Protein AF-A0A948IEZ9-F1 (afdb_monomer_lite)

Secondary structure (DSSP, 8-state):
-------HHHHHHHHHHHHHHHHHHHHHHHSPTTSHHHHHHHHHHHHHHHHHHHHHHHHHHHHTS---STT--HHHHHHHHHHHHHHHHHHHTT--SHHHHHHHHHHTTS----------------

Structure (mmCIF, N/CA/C/O backbone):
data_AF-A0A948IEZ9-F1
#
_entry.id   AF-A0A948IEZ9-F1
#
loop_
_atom_site.group_PDB
_atom_site.id
_atom_site.type_symbol
_atom_site.label_atom_id
_atom_site.label_alt_id
_atom_site.label_comp_id
_atom_site.label_asym_id
_atom_site.label_entity_id
_atom_site.label_seq_id
_atom_site.pdbx_PDB_ins_code
_atom_site.Cartn_x
_atom_site.Cartn_y
_atom_site.Cartn_z
_atom_site.occupancy
_atom_site.B_iso_or_equiv
_atom_site.auth_seq_id
_atom_site.auth_comp_id
_atom_site.auth_asym_id
_atom_site.auth_atom_id
_atom_site.pdbx_PDB_model_num
ATOM 1 N N . MET A 1 1 ? -1.968 -33.255 17.381 1.00 42.94 1 MET A N 1
ATOM 2 C CA . MET A 1 1 ? -1.571 -31.942 17.933 1.00 42.94 1 MET A CA 1
ATOM 3 C C . MET A 1 1 ? -0.095 -31.733 17.645 1.00 42.94 1 MET A C 1
ATOM 5 O O . MET A 1 1 ? 0.736 -32.303 18.334 1.00 42.94 1 MET A O 1
ATOM 9 N N . THR A 1 2 ? 0.241 -31.021 16.572 1.00 53.78 2 THR A N 1
ATOM 10 C CA . THR A 1 2 ? 1.631 -30.645 16.271 1.00 53.78 2 THR A CA 1
ATOM 11 C C . THR A 1 2 ? 2.018 -29.446 17.141 1.00 53.78 2 THR A C 1
ATOM 13 O O . THR A 1 2 ? 1.280 -28.459 17.138 1.00 53.78 2 THR A O 1
ATOM 16 N N . PRO A 1 3 ? 3.114 -29.510 17.914 1.00 52.31 3 PRO A N 1
ATOM 17 C CA . PRO A 1 3 ? 3.525 -28.401 18.763 1.00 52.31 3 PRO A CA 1
ATOM 18 C C . PRO A 1 3 ? 4.061 -27.233 17.924 1.00 52.31 3 PRO A C 1
ATOM 20 O O . PRO A 1 3 ? 4.782 -27.428 16.945 1.00 52.31 3 PRO A O 1
ATOM 23 N N . LEU A 1 4 ? 3.713 -26.015 18.341 1.00 54.62 4 LEU A N 1
ATOM 24 C CA . LEU A 1 4 ? 4.253 -24.748 17.848 1.00 54.62 4 LEU A CA 1
ATOM 25 C C . LEU A 1 4 ? 5.750 -24.669 18.191 1.00 54.62 4 LEU A C 1
ATOM 27 O O . LEU A 1 4 ? 6.125 -24.356 19.320 1.00 54.62 4 LEU A O 1
ATOM 31 N N . SER A 1 5 ? 6.614 -24.977 17.222 1.00 57.84 5 SER A N 1
ATOM 32 C CA . SER A 1 5 ? 8.060 -24.762 17.327 1.00 57.84 5 SER A CA 1
ATOM 33 C C . SER A 1 5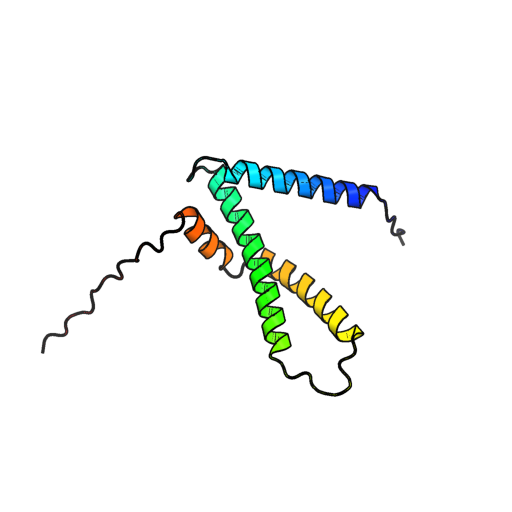 ? 8.378 -23.332 16.893 1.00 57.84 5 SER A C 1
ATOM 35 O O . SER A 1 5 ? 8.624 -23.066 15.725 1.00 57.84 5 SER A O 1
ATOM 37 N N . ASN A 1 6 ? 8.338 -22.405 17.848 1.00 59.44 6 ASN A N 1
ATOM 38 C CA . ASN A 1 6 ? 8.810 -21.034 17.680 1.00 59.44 6 ASN A CA 1
ATOM 39 C C . ASN A 1 6 ? 10.347 -21.040 17.569 1.00 59.44 6 ASN A C 1
ATOM 41 O O . ASN A 1 6 ? 11.032 -21.203 18.583 1.00 59.44 6 ASN A O 1
ATOM 45 N N . LYS A 1 7 ? 10.894 -20.923 16.351 1.00 54.22 7 LYS A N 1
ATOM 46 C CA . LYS A 1 7 ? 12.345 -20.884 16.103 1.00 54.22 7 LYS A CA 1
ATOM 47 C C . LYS A 1 7 ? 12.809 -19.485 15.670 1.00 54.22 7 LYS A C 1
ATOM 49 O O . LYS A 1 7 ? 12.186 -18.880 14.804 1.00 54.22 7 LYS A O 1
ATOM 54 N N . PRO A 1 8 ? 13.980 -19.016 16.151 1.00 58.69 8 PRO A N 1
ATOM 55 C CA . PRO A 1 8 ? 14.630 -17.791 15.662 1.00 58.69 8 PRO A CA 1
ATOM 56 C C . PRO A 1 8 ? 14.963 -17.836 14.158 1.00 58.69 8 PRO A C 1
ATOM 58 O O . PRO A 1 8 ? 15.186 -16.792 13.550 1.00 58.69 8 PRO A O 1
ATOM 61 N N . ALA A 1 9 ? 14.956 -19.028 13.552 1.00 61.53 9 ALA A N 1
ATOM 62 C CA . ALA A 1 9 ? 15.144 -19.233 12.121 1.00 61.53 9 ALA A CA 1
ATOM 63 C C . ALA A 1 9 ? 14.013 -18.622 11.271 1.00 61.53 9 ALA A C 1
ATOM 65 O O . ALA A 1 9 ? 14.315 -18.017 10.249 1.00 61.53 9 ALA A O 1
ATOM 66 N N . ASP A 1 10 ? 12.748 -18.691 11.706 1.00 67.50 10 ASP A N 1
ATOM 67 C CA . ASP A 1 10 ? 11.620 -18.118 10.947 1.00 67.50 10 ASP A CA 1
ATOM 68 C C . ASP A 1 10 ? 11.670 -16.585 10.947 1.00 67.50 10 ASP A C 1
ATOM 70 O O . ASP A 1 10 ? 11.423 -15.939 9.930 1.00 67.50 10 ASP A O 1
ATOM 74 N N . MET A 1 11 ? 12.090 -15.989 12.068 1.00 68.19 11 MET A N 1
ATOM 75 C CA . MET A 1 11 ? 12.281 -14.541 12.181 1.00 68.19 11 MET A CA 1
ATOM 76 C C . MET A 1 11 ? 13.476 -14.065 11.345 1.00 68.19 11 MET A C 1
ATOM 78 O O . MET A 1 11 ? 13.378 -13.065 10.641 1.00 68.19 11 MET A O 1
ATOM 82 N N . GLN A 1 12 ? 14.589 -14.803 11.355 1.00 70.31 12 GLN A N 1
ATOM 83 C CA . GLN A 1 12 ? 15.736 -14.528 10.482 1.00 70.31 12 GLN A CA 1
ATOM 84 C C . GLN A 1 12 ? 15.379 -14.685 8.999 1.00 70.31 12 GLN A C 1
ATOM 86 O O . GLN A 1 12 ? 15.851 -13.910 8.167 1.00 70.31 12 GLN A O 1
ATOM 91 N N . GLN A 1 13 ? 14.521 -15.648 8.664 1.00 72.00 13 GLN A N 1
ATOM 92 C CA . GLN A 1 13 ? 14.070 -15.880 7.300 1.00 72.00 13 GLN A CA 1
ATOM 93 C C . GLN A 1 13 ? 13.138 -14.761 6.825 1.00 72.00 13 GLN A C 1
ATOM 95 O O . GLN A 1 13 ? 13.363 -14.231 5.738 1.00 72.00 13 GLN A O 1
ATOM 100 N N . MET A 1 14 ? 12.199 -14.310 7.660 1.00 70.44 14 MET A N 1
ATOM 101 C CA . MET A 1 14 ? 11.350 -13.145 7.379 1.00 70.44 14 MET A CA 1
ATOM 102 C C . MET A 1 14 ? 12.191 -11.873 7.172 1.00 70.44 14 MET A C 1
ATOM 104 O O . MET A 1 14 ? 12.083 -11.227 6.133 1.00 70.44 14 MET A O 1
ATOM 108 N N . LEU A 1 15 ? 13.148 -11.604 8.070 1.00 76.81 15 LEU A N 1
ATOM 109 C CA . LEU A 1 15 ? 14.083 -10.475 7.953 1.00 76.81 15 LEU A CA 1
ATOM 110 C C . LEU A 1 15 ? 14.956 -10.549 6.685 1.00 76.81 15 LEU A C 1
ATOM 112 O O . LEU A 1 15 ? 15.267 -9.524 6.076 1.00 76.81 15 LEU A O 1
ATOM 116 N N . SER A 1 16 ? 15.347 -11.754 6.259 1.00 78.81 16 SER A N 1
ATOM 117 C CA . SER A 1 16 ? 16.106 -11.960 5.017 1.00 78.81 16 SER A CA 1
ATOM 118 C C . SER A 1 16 ? 15.264 -11.776 3.749 1.00 78.81 16 SER A C 1
ATOM 120 O O . SER A 1 16 ? 15.797 -11.437 2.692 1.00 78.81 16 SER A O 1
ATOM 122 N N . MET A 1 17 ? 13.952 -11.999 3.826 1.00 77.94 17 MET A N 1
ATOM 123 C CA . MET A 1 17 ? 13.027 -11.739 2.722 1.00 77.94 17 MET A CA 1
ATOM 124 C C . MET A 1 17 ? 12.716 -10.245 2.625 1.00 77.94 17 MET A C 1
ATOM 126 O O . MET A 1 17 ? 12.695 -9.709 1.517 1.00 77.94 17 MET A O 1
ATOM 130 N N . ASP A 1 18 ? 12.588 -9.557 3.761 1.00 81.25 18 ASP A N 1
ATOM 131 C CA . ASP A 1 18 ? 12.397 -8.106 3.820 1.00 81.25 18 ASP A CA 1
ATOM 132 C C . ASP A 1 18 ? 13.604 -7.338 3.270 1.00 81.25 18 ASP A C 1
ATOM 134 O O . ASP A 1 18 ? 13.437 -6.389 2.499 1.00 81.25 18 ASP A O 1
ATOM 138 N N . SER A 1 19 ? 14.832 -7.774 3.578 1.00 86.88 19 SER A N 1
ATOM 139 C CA . SER A 1 19 ? 16.044 -7.151 3.026 1.00 86.88 19 SER A CA 1
ATOM 140 C C . SER A 1 19 ? 16.120 -7.296 1.504 1.00 86.88 19 SER A C 1
ATOM 142 O O . SER A 1 19 ? 16.378 -6.321 0.799 1.00 86.88 19 SER A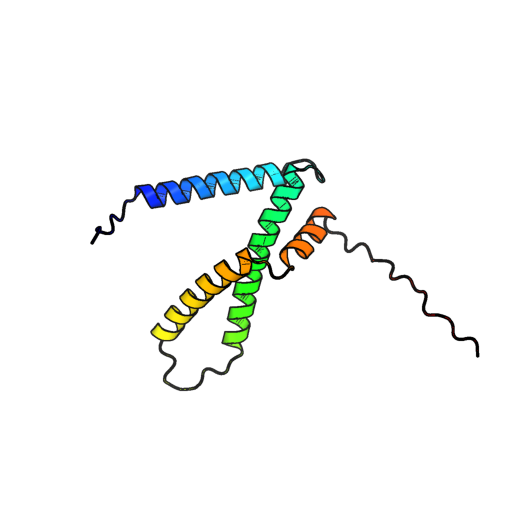 O 1
ATOM 144 N N . ARG A 1 20 ? 15.789 -8.479 0.977 1.00 86.31 20 ARG A N 1
ATOM 145 C CA . ARG A 1 20 ? 15.718 -8.741 -0.469 1.00 86.31 20 ARG A CA 1
ATOM 146 C C . ARG A 1 20 ? 14.589 -7.970 -1.149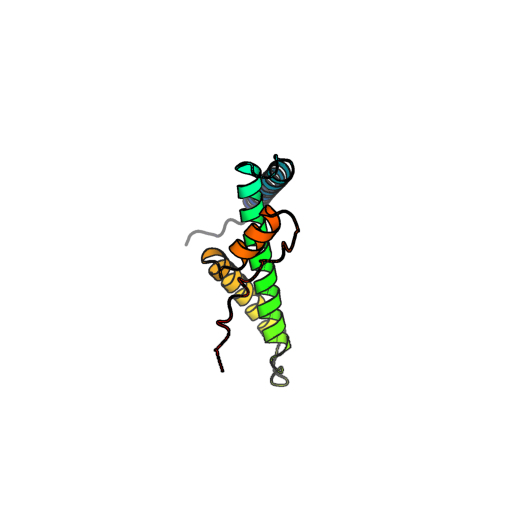 1.00 86.31 20 ARG A C 1
ATOM 148 O O . ARG A 1 20 ? 14.762 -7.493 -2.271 1.00 86.31 20 ARG A O 1
ATOM 155 N N . SER A 1 21 ? 13.444 -7.835 -0.483 1.00 84.50 21 SER A N 1
ATOM 156 C CA . SER A 1 21 ? 12.316 -7.031 -0.959 1.00 84.50 21 SER A CA 1
ATOM 157 C C . SER A 1 21 ? 12.725 -5.561 -1.090 1.00 84.50 21 SER A C 1
ATOM 159 O O . SER A 1 21 ? 12.551 -4.953 -2.149 1.00 84.50 21 SER A O 1
ATOM 161 N N . LEU A 1 22 ? 13.390 -5.019 -0.064 1.00 86.94 22 LEU A N 1
ATOM 162 C CA . LEU A 1 22 ? 13.903 -3.651 -0.051 1.00 86.94 22 LEU A CA 1
ATOM 163 C C . LEU A 1 22 ? 14.981 -3.415 -1.115 1.00 86.94 22 LEU A C 1
ATOM 165 O O . LEU A 1 22 ? 14.973 -2.384 -1.787 1.00 86.94 22 LEU A O 1
ATOM 169 N N . GLU A 1 23 ? 15.908 -4.354 -1.295 1.00 88.50 23 GLU A N 1
ATOM 170 C CA . GLU A 1 23 ? 16.905 -4.291 -2.368 1.00 88.50 23 GLU A CA 1
ATOM 171 C C . GLU A 1 23 ? 16.257 -4.323 -3.755 1.00 88.50 23 GLU A C 1
ATOM 173 O O . GLU A 1 23 ? 16.677 -3.587 -4.649 1.00 88.50 23 GLU A O 1
ATOM 178 N N . GLY A 1 24 ? 15.199 -5.119 -3.930 1.00 87.81 24 GLY A N 1
ATOM 179 C CA . GLY A 1 24 ? 14.392 -5.137 -5.147 1.00 87.81 24 GLY A CA 1
ATOM 180 C C . GLY A 1 24 ? 13.744 -3.784 -5.442 1.00 87.81 24 GLY A C 1
ATOM 181 O O . GLY A 1 24 ? 13.841 -3.297 -6.569 1.00 87.81 24 GLY A O 1
ATOM 182 N N . LEU A 1 25 ? 13.154 -3.143 -4.428 1.00 87.00 25 LEU A N 1
ATOM 183 C CA . LEU A 1 25 ? 12.586 -1.797 -4.548 1.00 87.00 25 LEU A CA 1
ATOM 184 C C . LEU A 1 25 ? 13.660 -0.750 -4.869 1.00 87.00 25 LEU A C 1
ATOM 186 O O . LEU A 1 25 ? 13.478 0.055 -5.778 1.00 87.00 25 LEU A O 1
ATOM 190 N N . LYS A 1 26 ? 14.809 -0.786 -4.180 1.00 87.38 26 LYS A N 1
ATOM 191 C CA . LYS A 1 26 ? 15.944 0.118 -4.441 1.00 87.38 26 LYS A CA 1
ATOM 192 C C . LYS A 1 26 ? 16.490 -0.029 -5.859 1.00 87.38 26 LYS A C 1
ATOM 194 O O . LYS A 1 26 ? 16.860 0.970 -6.471 1.00 87.38 26 LYS A O 1
ATOM 199 N N . ARG A 1 27 ? 16.558 -1.259 -6.372 1.00 90.38 27 ARG A N 1
ATOM 200 C CA . ARG A 1 27 ? 16.992 -1.537 -7.744 1.00 90.38 27 ARG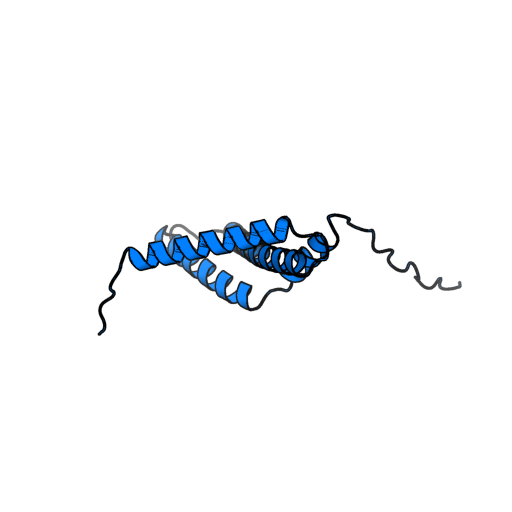 A CA 1
ATOM 201 C C . ARG A 1 27 ? 16.001 -0.973 -8.759 1.00 90.38 27 ARG A C 1
ATOM 203 O O . ARG A 1 27 ? 16.428 -0.260 -9.656 1.00 90.3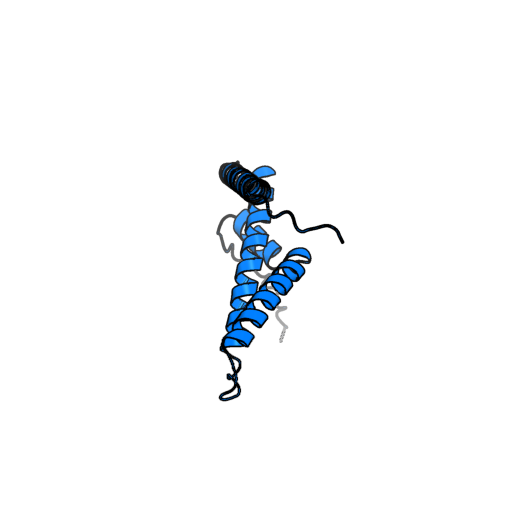8 27 ARG A O 1
ATOM 210 N N . GLY A 1 28 ? 14.704 -1.226 -8.587 1.00 87.19 28 GLY A N 1
ATOM 211 C CA . GLY A 1 28 ? 13.681 -0.686 -9.487 1.00 87.19 28 GLY A CA 1
ATOM 212 C C . GLY A 1 28 ? 13.559 0.840 -9.431 1.00 87.19 28 GLY A C 1
ATOM 213 O O . GLY A 1 28 ? 13.380 1.474 -10.460 1.00 87.19 28 GLY A O 1
ATOM 214 N N . ALA A 1 29 ? 13.772 1.459 -8.265 1.00 85.69 29 ALA A N 1
ATOM 215 C CA . ALA A 1 29 ? 13.804 2.920 -8.130 1.00 85.69 29 ALA A CA 1
ATOM 216 C C . ALA A 1 29 ? 14.989 3.582 -8.860 1.00 85.69 29 ALA A C 1
ATOM 218 O O . ALA A 1 29 ? 14.926 4.765 -9.185 1.00 85.69 29 ALA A O 1
ATOM 219 N N . ARG A 1 30 ? 16.078 2.836 -9.092 1.00 89.12 30 ARG A N 1
ATOM 220 C CA . ARG A 1 30 ? 17.251 3.281 -9.864 1.00 89.12 30 ARG A CA 1
ATOM 221 C C . ARG A 1 30 ? 17.178 2.902 -11.343 1.00 89.12 30 ARG A C 1
ATOM 223 O O . ARG A 1 30 ? 18.047 3.324 -12.099 1.00 89.12 30 ARG A O 1
ATOM 230 N N . ALA A 1 31 ? 16.206 2.079 -11.731 1.00 88.69 31 ALA A N 1
ATOM 231 C CA . ALA A 1 31 ? 16.005 1.705 -13.119 1.00 88.69 31 ALA A CA 1
ATOM 232 C C . ALA A 1 31 ? 15.540 2.918 -13.936 1.00 88.69 31 ALA A C 1
ATOM 234 O O . ALA A 1 31 ? 15.023 3.900 -13.397 1.00 88.69 31 ALA A O 1
ATOM 235 N N . GLU A 1 32 ? 15.737 2.848 -15.248 1.00 86.88 32 GLU A N 1
ATOM 236 C CA . GLU A 1 32 ? 15.306 3.900 -16.162 1.00 86.88 32 GLU A CA 1
ATOM 237 C C . GLU A 1 32 ? 13.787 4.098 -16.068 1.00 86.88 32 GLU A C 1
ATOM 239 O O . GLU A 1 32 ? 13.020 3.131 -16.055 1.00 86.88 32 GLU A O 1
ATOM 244 N N . ARG A 1 33 ? 13.326 5.350 -15.984 1.00 86.25 33 ARG A N 1
ATOM 245 C CA . ARG A 1 33 ? 11.890 5.639 -15.914 1.00 86.25 33 ARG A CA 1
ATOM 246 C C . ARG A 1 33 ? 11.201 5.091 -17.166 1.00 86.25 33 ARG A C 1
ATOM 248 O O . ARG A 1 33 ? 11.625 5.368 -18.279 1.00 86.25 33 ARG A O 1
ATOM 255 N N . GLY A 1 34 ? 10.112 4.353 -16.970 1.00 82.69 34 GLY A N 1
ATOM 256 C CA . GLY A 1 34 ? 9.372 3.706 -18.057 1.00 82.69 34 GLY A CA 1
ATOM 257 C C . GLY A 1 34 ? 9.854 2.293 -18.396 1.00 82.69 34 GLY A C 1
ATOM 258 O O . GLY A 1 34 ? 9.132 1.587 -19.096 1.00 82.69 34 GLY A O 1
ATOM 259 N N . SER A 1 35 ? 10.995 1.846 -17.852 1.00 89.19 35 SER A N 1
ATOM 260 C CA . SER A 1 35 ? 11.401 0.435 -17.907 1.00 89.19 35 SER A CA 1
ATOM 261 C C . SER A 1 35 ? 10.408 -0.469 -17.173 1.00 89.19 35 SER A C 1
ATOM 263 O O . SER A 1 35 ? 9.661 -0.032 -16.287 1.00 89.19 35 SER A O 1
ATOM 265 N N . GLU A 1 36 ? 10.410 -1.754 -17.524 1.00 89.31 36 GLU A N 1
ATOM 266 C CA . GLU A 1 36 ? 9.584 -2.765 -16.863 1.00 89.31 36 GLU A CA 1
ATOM 267 C C . GLU A 1 36 ? 9.916 -2.859 -15.366 1.00 89.31 36 GLU A C 1
ATOM 269 O O . GLU A 1 36 ? 9.016 -2.886 -14.526 1.00 89.31 36 GLU A O 1
ATOM 274 N N . GLU A 1 37 ? 11.201 -2.796 -15.011 1.00 87.94 37 GLU A N 1
ATOM 275 C CA . GLU A 1 37 ? 11.677 -2.849 -13.630 1.00 87.94 37 GLU A CA 1
ATOM 276 C C . GLU A 1 37 ? 11.230 -1.638 -12.810 1.00 87.94 37 GLU A C 1
ATOM 278 O O . GLU A 1 37 ? 10.829 -1.791 -11.651 1.00 87.94 37 GLU A O 1
ATOM 283 N N . PHE A 1 38 ? 11.277 -0.439 -13.399 1.00 90.00 38 PHE A N 1
ATOM 284 C CA . PHE A 1 38 ? 10.763 0.772 -12.764 1.00 90.00 38 PHE A CA 1
ATOM 285 C C . PHE A 1 38 ? 9.254 0.659 -12.535 1.00 90.00 38 PHE A C 1
ATOM 287 O O . PHE A 1 38 ? 8.770 0.888 -11.426 1.00 90.00 38 PHE A O 1
ATOM 294 N N . ASN A 1 39 ? 8.509 0.245 -13.562 1.00 89.12 39 ASN A N 1
ATOM 295 C CA . ASN A 1 39 ? 7.058 0.126 -13.488 1.00 89.12 39 ASN A CA 1
ATOM 296 C C . ASN A 1 39 ? 6.619 -0.897 -12.434 1.00 89.12 39 ASN A C 1
ATOM 298 O O . ASN A 1 39 ? 5.754 -0.587 -11.615 1.00 89.12 39 ASN A O 1
ATOM 302 N N . ALA A 1 40 ? 7.266 -2.063 -12.395 1.00 89.62 40 ALA A N 1
ATOM 303 C CA . ALA A 1 40 ? 6.997 -3.102 -11.408 1.00 89.62 40 ALA A CA 1
ATOM 304 C C . ALA A 1 40 ? 7.331 -2.655 -9.974 1.00 89.62 40 ALA A C 1
ATOM 306 O O . ALA A 1 40 ? 6.648 -3.043 -9.023 1.00 89.62 40 ALA A O 1
ATOM 307 N N . ALA A 1 41 ? 8.374 -1.840 -9.787 1.00 89.75 41 ALA A N 1
ATOM 308 C CA . ALA A 1 41 ? 8.691 -1.272 -8.480 1.00 89.75 41 ALA A CA 1
ATOM 309 C C . ALA A 1 41 ? 7.665 -0.220 -8.044 1.00 89.75 41 ALA A C 1
ATOM 311 O O . ALA A 1 41 ? 7.249 -0.234 -6.885 1.00 89.75 41 ALA A O 1
ATOM 312 N N . VAL A 1 42 ? 7.212 0.640 -8.959 1.00 89.69 42 VAL A N 1
ATOM 313 C CA . VAL A 1 42 ? 6.151 1.618 -8.679 1.00 89.69 42 VAL A CA 1
ATOM 314 C C . VAL A 1 42 ? 4.844 0.923 -8.295 1.00 89.69 42 VAL A C 1
ATOM 316 O O . VAL A 1 42 ? 4.236 1.307 -7.298 1.00 89.69 42 VAL A O 1
ATOM 319 N N . ASP A 1 43 ? 4.448 -0.133 -9.010 1.00 89.44 43 ASP A N 1
ATOM 320 C CA . ASP A 1 43 ? 3.222 -0.882 -8.703 1.00 89.44 43 ASP A CA 1
ATOM 321 C C . ASP A 1 43 ? 3.277 -1.507 -7.302 1.00 89.44 43 ASP A C 1
ATOM 323 O O . ASP A 1 43 ? 2.330 -1.391 -6.524 1.00 89.44 43 ASP A O 1
ATOM 327 N N . LYS A 1 44 ? 4.421 -2.095 -6.926 1.00 88.00 44 LYS A N 1
ATOM 328 C CA . LYS A 1 44 ? 4.626 -2.631 -5.572 1.00 88.00 44 LYS A CA 1
ATOM 329 C C . LYS A 1 44 ? 4.521 -1.551 -4.500 1.00 88.00 44 LYS A C 1
ATOM 331 O O . LYS A 1 44 ? 3.863 -1.763 -3.487 1.00 88.00 44 LYS A O 1
ATOM 336 N N . VAL A 1 45 ? 5.154 -0.396 -4.705 1.00 88.69 45 VAL A N 1
ATOM 337 C CA . VAL A 1 45 ? 5.096 0.713 -3.739 1.00 88.69 45 VAL A CA 1
ATOM 338 C C . VAL A 1 45 ? 3.674 1.253 -3.604 1.00 88.69 45 VAL A C 1
ATOM 340 O O . VAL A 1 45 ? 3.238 1.544 -2.492 1.00 88.69 45 VAL A O 1
ATOM 343 N N . ALA A 1 46 ? 2.932 1.348 -4.704 1.00 89.06 46 ALA A N 1
ATOM 344 C CA . ALA A 1 46 ? 1.571 1.857 -4.692 1.00 89.06 46 ALA A CA 1
ATOM 345 C C . ALA A 1 46 ? 0.609 0.969 -3.882 1.00 89.06 46 ALA A C 1
ATOM 347 O O . ALA A 1 46 ? -0.192 1.493 -3.109 1.00 89.06 46 ALA A O 1
ATOM 348 N N . VAL A 1 47 ? 0.740 -0.360 -3.977 1.00 87.25 47 VAL A N 1
ATOM 349 C CA . VAL A 1 47 ? -0.015 -1.320 -3.141 1.00 87.25 47 VAL A CA 1
ATOM 350 C C . VAL A 1 47 ? 0.320 -1.155 -1.654 1.00 87.25 47 VAL A C 1
ATOM 352 O O . VAL A 1 47 ? -0.567 -1.143 -0.794 1.00 87.25 47 VAL A O 1
ATOM 355 N N . GLN A 1 48 ? 1.603 -0.968 -1.330 1.00 85.44 48 GLN A N 1
ATOM 356 C CA . GLN A 1 48 ? 2.020 -0.723 0.055 1.00 85.44 48 GLN A CA 1
ATOM 357 C C . GLN A 1 48 ? 1.448 0.597 0.588 1.00 85.44 48 GLN A C 1
ATOM 359 O O . GLN A 1 48 ? 1.013 0.663 1.736 1.00 85.44 48 GLN A O 1
ATOM 364 N N . PHE A 1 49 ? 1.399 1.639 -0.243 1.00 86.69 49 PHE A N 1
ATOM 365 C CA . PHE A 1 49 ? 0.842 2.931 0.148 1.00 86.69 49 PHE A CA 1
ATOM 366 C C . PHE A 1 49 ? -0.682 2.887 0.321 1.00 86.69 49 PHE A C 1
ATOM 368 O O . PHE A 1 49 ? -1.193 3.454 1.286 1.00 86.69 49 PHE A O 1
ATOM 375 N N . GLU A 1 50 ? -1.405 2.165 -0.545 1.00 85.75 50 GLU A N 1
ATOM 376 C CA . GLU A 1 50 ? -2.843 1.903 -0.371 1.00 85.75 50 GLU A CA 1
ATOM 377 C C . GLU A 1 50 ? -3.110 1.251 0.993 1.00 85.75 50 GLU A C 1
ATOM 379 O O . GLU A 1 50 ? -3.983 1.704 1.727 1.00 85.75 50 GLU A O 1
ATOM 384 N N . SER A 1 51 ? -2.297 0.272 1.396 1.00 85.62 51 SER A N 1
ATOM 385 C CA . SER A 1 51 ? -2.431 -0.395 2.700 1.00 85.62 51 SER A CA 1
ATOM 386 C C . SER A 1 51 ? -2.293 0.576 3.884 1.00 85.62 51 SER A C 1
ATOM 388 O O . SER A 1 51 ? -3.085 0.525 4.827 1.00 85.62 51 SER A O 1
ATOM 390 N N . ILE A 1 52 ? -1.328 1.502 3.824 1.00 86.88 52 ILE A N 1
ATOM 391 C CA . ILE A 1 52 ? -1.137 2.541 4.853 1.00 86.88 52 ILE A CA 1
ATOM 392 C C . ILE A 1 52 ? -2.334 3.497 4.872 1.00 86.88 52 ILE A C 1
ATOM 394 O O . ILE A 1 52 ? -2.834 3.852 5.940 1.00 86.88 52 ILE A O 1
ATOM 398 N N . PHE A 1 53 ? -2.827 3.897 3.700 1.00 86.19 53 PHE A N 1
ATOM 399 C CA . PHE A 1 53 ? -4.007 4.747 3.595 1.00 86.19 53 PHE A CA 1
ATOM 400 C C . PHE A 1 53 ? -5.247 4.081 4.197 1.00 86.19 53 PHE A C 1
ATOM 402 O O . PHE A 1 53 ? -5.958 4.722 4.967 1.00 86.19 53 PHE A O 1
ATOM 409 N N . LEU A 1 54 ? -5.481 2.793 3.926 1.00 85.81 54 LEU A N 1
ATOM 410 C CA . LEU A 1 54 ? -6.590 2.043 4.523 1.00 85.81 54 LEU A CA 1
ATOM 411 C C . LEU A 1 54 ? -6.473 1.964 6.040 1.00 85.81 54 LEU A C 1
ATOM 413 O O . LEU A 1 54 ? -7.464 2.163 6.739 1.00 85.81 54 LEU A O 1
ATOM 417 N N . GLN A 1 55 ? -5.266 1.734 6.555 1.00 84.88 55 GLN A N 1
ATOM 418 C CA . GLN A 1 55 ? -5.020 1.748 7.991 1.00 84.88 55 GLN A CA 1
ATOM 419 C C . GLN A 1 55 ? -5.361 3.113 8.604 1.00 84.88 55 GLN A C 1
ATOM 421 O O . GLN A 1 55 ? -6.024 3.173 9.641 1.00 84.88 55 GLN A O 1
ATOM 426 N N . MET A 1 56 ? -4.947 4.209 7.960 1.00 86.62 56 MET A N 1
ATOM 427 C CA . MET A 1 56 ? -5.283 5.563 8.406 1.00 86.62 56 MET A CA 1
ATOM 428 C C . MET A 1 56 ? -6.785 5.833 8.316 1.00 86.62 56 MET A C 1
ATOM 430 O O . MET A 1 56 ? -7.354 6.341 9.273 1.00 86.62 56 MET A O 1
ATOM 434 N N . ALA A 1 57 ? -7.445 5.446 7.224 1.00 86.44 57 ALA A N 1
ATOM 435 C CA . ALA A 1 57 ? -8.880 5.635 7.036 1.00 86.44 57 ALA A CA 1
ATOM 436 C C . ALA A 1 57 ? -9.699 4.870 8.085 1.00 86.44 57 ALA A C 1
ATOM 438 O O . ALA A 1 57 ? -10.577 5.451 8.721 1.00 86.44 57 ALA A O 1
ATOM 439 N N . LEU A 1 58 ? -9.384 3.591 8.321 1.00 83.50 58 LEU A N 1
ATOM 440 C CA . LEU A 1 58 ? -10.025 2.773 9.357 1.00 83.50 58 LEU A CA 1
ATOM 441 C C . LEU A 1 58 ? -9.814 3.374 10.747 1.00 83.50 58 LEU A C 1
ATOM 443 O O . LEU A 1 58 ? -10.765 3.501 11.521 1.00 83.50 58 LEU A O 1
ATOM 447 N N . LYS A 1 59 ? -8.584 3.808 11.039 1.00 82.38 59 LYS A N 1
ATOM 448 C CA . LYS A 1 59 ? -8.265 4.486 12.292 1.00 82.38 59 LYS A CA 1
ATOM 449 C C . LYS A 1 59 ? -9.064 5.781 12.450 1.00 82.38 59 LYS A C 1
ATOM 451 O O . LYS A 1 59 ? -9.673 5.973 13.493 1.00 82.38 59 LYS A O 1
ATOM 456 N N . SER A 1 60 ? -9.112 6.635 11.429 1.00 85.38 60 SER A N 1
ATOM 457 C CA . SER A 1 60 ? -9.858 7.896 11.459 1.00 85.38 60 SER A CA 1
ATOM 458 C C . SER A 1 60 ? -11.365 7.685 11.592 1.00 85.38 60 SER A C 1
ATOM 460 O O . SER A 1 60 ? -12.004 8.417 12.339 1.00 85.38 60 SER A O 1
ATOM 462 N N . MET A 1 61 ? -11.942 6.675 10.932 1.00 81.75 61 MET A N 1
ATOM 463 C CA . MET A 1 61 ? -13.356 6.317 11.114 1.00 81.75 61 MET A CA 1
ATOM 464 C C . MET A 1 61 ? -13.650 5.872 12.551 1.00 81.75 61 MET A C 1
ATOM 466 O O . MET A 1 61 ? -14.694 6.228 13.102 1.00 81.75 61 MET A O 1
ATOM 470 N N . ARG A 1 62 ? -12.729 5.130 13.182 1.00 75.19 62 ARG A N 1
ATOM 471 C CA . ARG A 1 62 ? -12.881 4.731 14.585 1.00 75.19 62 ARG A CA 1
ATOM 472 C C . ARG A 1 62 ? -12.692 5.904 15.544 1.00 75.19 62 ARG A C 1
ATOM 474 O O . ARG A 1 62 ? -13.518 6.064 16.430 1.00 75.19 62 ARG A O 1
ATOM 481 N N . ASP A 1 63 ? -11.683 6.744 15.327 1.00 76.25 63 ASP A N 1
ATOM 482 C CA . ASP A 1 63 ? -11.444 7.951 16.130 1.00 76.25 63 ASP A CA 1
ATOM 483 C C . ASP A 1 63 ? -12.626 8.953 16.013 1.00 76.25 63 ASP A C 1
ATOM 485 O O . ASP A 1 63 ? -12.912 9.686 16.956 1.00 76.25 63 ASP A O 1
ATOM 489 N N . ALA A 1 64 ? -13.347 8.964 14.881 1.00 74.75 64 ALA A N 1
ATOM 490 C CA . ALA A 1 64 ? -14.556 9.770 14.662 1.00 74.75 64 ALA A CA 1
ATOM 491 C C . ALA A 1 64 ? -15.850 9.140 15.216 1.00 74.75 64 ALA A C 1
ATOM 493 O O . ALA A 1 64 ? -16.880 9.815 15.282 1.00 74.75 64 ALA A O 1
ATOM 494 N N . THR A 1 65 ? -15.825 7.862 15.606 1.00 70.06 65 THR A N 1
ATOM 495 C CA . THR A 1 65 ? -16.958 7.210 16.271 1.00 70.06 65 THR A CA 1
ATOM 496 C C . THR A 1 65 ? -16.902 7.577 17.756 1.00 70.06 65 THR A C 1
ATOM 498 O O . THR A 1 65 ? -15.911 7.246 18.405 1.00 70.06 65 THR A O 1
ATOM 501 N N . PRO A 1 66 ? -17.923 8.249 18.327 1.00 65.31 66 PRO A N 1
ATOM 502 C CA . PRO A 1 66 ? -17.927 8.584 19.747 1.00 65.31 66 PRO A CA 1
ATOM 503 C C . PRO A 1 66 ? -17.717 7.315 20.574 1.00 65.31 66 PRO A C 1
ATOM 505 O O . PRO A 1 66 ? -18.492 6.365 20.445 1.00 65.31 66 PRO A O 1
ATOM 508 N N . GLU A 1 67 ? -16.668 7.279 21.401 1.00 62.31 67 GLU A N 1
ATOM 509 C CA . GLU A 1 67 ? -16.426 6.141 22.286 1.00 62.31 67 GLU A CA 1
ATOM 510 C C . GLU A 1 67 ? -17.584 6.058 23.285 1.00 62.31 67 GLU A C 1
ATOM 512 O O . GLU A 1 67 ? -17.711 6.855 24.215 1.00 62.31 67 GLU A O 1
ATOM 517 N N . GLY A 1 68 ? -18.503 5.132 23.019 1.00 57.03 68 GLY A N 1
ATOM 518 C CA . GLY A 1 68 ? -19.695 4.917 23.818 1.00 57.03 68 GLY A CA 1
ATOM 519 C C . GLY A 1 68 ? -19.343 4.356 25.191 1.00 57.03 68 GLY A C 1
ATOM 520 O O . GLY A 1 68 ? -19.365 3.146 25.392 1.00 57.03 68 GLY A O 1
ATOM 521 N N . GLY A 1 69 ? -19.089 5.251 26.143 1.00 58.78 69 GLY A N 1
ATOM 522 C CA . GLY A 1 69 ? -19.189 4.999 27.578 1.00 58.78 69 GLY A CA 1
ATOM 523 C C . GLY A 1 69 ? -17.959 4.395 28.262 1.00 58.78 69 GLY A C 1
ATOM 524 O O . GLY A 1 69 ? -17.028 3.901 27.637 1.00 58.78 69 GLY A O 1
ATOM 525 N N . LEU A 1 70 ? -18.017 4.420 29.599 1.00 54.22 70 LEU A N 1
ATOM 526 C CA . LEU A 1 70 ? -17.036 3.978 30.611 1.00 54.22 70 LEU A CA 1
ATOM 527 C C . LEU A 1 70 ? -16.514 2.521 30.484 1.00 54.22 70 LEU A C 1
ATOM 529 O O . LEU A 1 70 ? -15.839 2.039 31.389 1.00 54.22 70 LEU A O 1
ATOM 533 N N . PHE A 1 71 ? -16.812 1.819 29.389 1.00 58.06 71 PHE A N 1
ATOM 534 C CA . PHE A 1 71 ? -16.539 0.395 29.168 1.00 58.06 71 PHE A CA 1
ATOM 535 C C . PHE A 1 71 ? -15.651 0.100 27.950 1.00 58.06 71 PHE A C 1
ATOM 537 O O . PHE A 1 71 ? -15.457 -1.067 27.605 1.00 58.06 71 PHE A O 1
ATOM 544 N N . THR A 1 72 ? -15.080 1.109 27.285 1.00 63.50 72 THR A N 1
ATOM 545 C CA . THR A 1 72 ? -14.071 0.872 26.240 1.00 63.50 72 THR A CA 1
ATOM 546 C C . THR A 1 72 ? -12.728 0.505 26.874 1.00 63.50 72 THR A C 1
ATOM 548 O O . THR A 1 72 ? -11.822 1.330 26.993 1.00 63.50 72 THR A O 1
ATOM 551 N N . ASP A 1 73 ? -12.616 -0.741 27.326 1.00 70.00 73 ASP A N 1
ATOM 552 C CA . ASP A 1 73 ? -11.392 -1.270 27.917 1.00 70.00 73 ASP A CA 1
ATOM 553 C C . ASP A 1 73 ? -10.244 -1.315 26.883 1.00 70.00 73 ASP A C 1
ATOM 555 O O . ASP A 1 73 ? -10.446 -1.531 25.683 1.00 70.00 73 ASP A O 1
ATOM 559 N N . SER A 1 74 ? -9.014 -1.120 27.358 1.00 70.19 74 SER A N 1
ATOM 560 C CA . SER A 1 74 ? -7.768 -1.171 26.572 1.00 70.19 74 SER A CA 1
ATOM 561 C C . SER A 1 74 ? -7.604 -2.487 25.793 1.00 70.19 74 SER A C 1
ATOM 563 O O . SER A 1 74 ? -7.100 -2.510 24.663 1.00 70.19 74 SER A O 1
ATOM 565 N N . SER A 1 75 ? -8.123 -3.575 26.364 1.00 75.12 75 SER A N 1
ATOM 566 C CA . SER A 1 75 ? -8.200 -4.909 25.769 1.00 75.12 75 SER A CA 1
ATOM 567 C C . SER A 1 75 ? -9.023 -4.918 24.474 1.00 75.12 75 SER A C 1
ATOM 569 O O . SER A 1 75 ? -8.597 -5.483 23.464 1.00 75.12 75 SER A O 1
ATOM 571 N N . THR A 1 76 ? -10.165 -4.224 24.461 1.00 79.06 76 THR A N 1
ATOM 572 C CA . THR A 1 76 ? -11.052 -4.124 23.292 1.00 79.06 76 THR A CA 1
ATOM 573 C C . THR A 1 76 ? -10.383 -3.357 22.156 1.00 79.06 76 THR A C 1
ATOM 575 O O . THR A 1 76 ? -10.429 -3.801 21.009 1.00 79.06 76 THR A O 1
ATOM 578 N N . LYS A 1 77 ? -9.688 -2.251 22.465 1.00 76.00 77 LYS A N 1
ATOM 579 C CA . LYS A 1 77 ? -8.946 -1.467 21.459 1.00 76.00 77 LYS A CA 1
ATOM 580 C C . LYS A 1 77 ? -7.826 -2.278 20.809 1.00 76.00 77 LYS A C 1
ATOM 582 O O . LYS A 1 77 ? -7.605 -2.173 19.604 1.00 76.00 77 LYS A O 1
ATOM 587 N N . THR A 1 78 ? -7.147 -3.109 21.597 1.00 82.44 78 THR A N 1
ATOM 588 C CA . THR A 1 78 ? -6.070 -3.979 21.107 1.00 82.44 78 THR A CA 1
ATOM 589 C C . THR A 1 78 ? -6.609 -5.053 20.162 1.00 82.44 78 THR A C 1
ATOM 591 O O . THR A 1 78 ? -6.098 -5.204 19.054 1.00 82.44 78 THR A O 1
ATOM 594 N N . TYR A 1 79 ? -7.682 -5.751 20.554 1.00 83.19 79 TYR A N 1
ATOM 595 C CA . TYR A 1 79 ? -8.329 -6.762 19.710 1.00 83.19 79 TYR A CA 1
ATOM 596 C C . TYR A 1 79 ? -8.844 -6.169 18.393 1.00 83.19 79 TYR A C 1
ATOM 598 O O . TYR A 1 79 ? -8.629 -6.727 17.318 1.00 83.19 79 TYR A O 1
ATOM 606 N N . GLN A 1 80 ? -9.469 -4.996 18.465 1.00 81.69 80 GLN A N 1
ATOM 607 C CA . GLN A 1 80 ? -9.926 -4.270 17.288 1.00 81.69 80 GLN A CA 1
ATOM 608 C C . GLN A 1 80 ? -8.770 -3.854 16.365 1.00 81.69 80 GLN A C 1
ATOM 610 O O . GLN A 1 80 ? -8.890 -3.978 15.152 1.00 81.69 80 GLN A O 1
ATOM 615 N N . GLY A 1 81 ? -7.632 -3.417 16.915 1.00 82.31 81 GLY A N 1
ATOM 616 C CA . GLY A 1 81 ? -6.438 -3.113 16.122 1.00 82.31 81 GLY A CA 1
ATOM 617 C C . GLY A 1 81 ? -5.903 -4.326 15.354 1.00 82.31 81 GLY A C 1
ATOM 618 O O . GLY A 1 81 ? -5.561 -4.201 14.180 1.00 82.31 81 GLY A O 1
ATOM 619 N N . MET A 1 82 ? -5.885 -5.508 15.980 1.00 87.19 82 MET A N 1
ATOM 620 C CA . MET A 1 82 ? -5.499 -6.758 15.306 1.00 87.19 82 MET A CA 1
ATOM 621 C C . MET A 1 82 ? -6.499 -7.151 14.214 1.00 87.19 82 MET A C 1
ATOM 623 O O . MET A 1 82 ? -6.106 -7.565 13.124 1.00 87.19 82 MET A O 1
ATOM 627 N N . TYR A 1 83 ? -7.794 -6.984 14.483 1.00 85.75 83 TYR A N 1
ATOM 628 C CA . TYR A 1 83 ? -8.841 -7.233 13.497 1.00 85.75 83 TYR A CA 1
ATOM 629 C C . TYR A 1 83 ? -8.702 -6.324 12.268 1.00 85.75 83 TYR A C 1
ATOM 631 O O . TYR A 1 83 ? -8.815 -6.797 11.137 1.00 85.75 83 TYR A O 1
ATOM 639 N N . ASP A 1 84 ? -8.385 -5.044 12.472 1.00 83.19 84 ASP A N 1
ATOM 640 C CA . ASP A 1 84 ? -8.165 -4.107 11.372 1.00 83.19 84 ASP A CA 1
ATOM 641 C C . ASP A 1 84 ? -6.923 -4.468 10.556 1.00 83.19 84 ASP A C 1
ATOM 643 O O . ASP A 1 84 ? -6.949 -4.346 9.337 1.00 83.19 84 ASP A O 1
ATOM 647 N N . GLN A 1 85 ? -5.846 -4.943 11.189 1.00 82.50 85 GLN A N 1
ATOM 648 C CA . GLN A 1 85 ? -4.651 -5.400 10.469 1.00 82.50 85 GLN A CA 1
ATOM 649 C C . GLN A 1 85 ? -4.964 -6.573 9.534 1.00 82.50 85 GLN A C 1
ATOM 651 O O . GLN A 1 85 ? -4.528 -6.582 8.383 1.00 82.50 85 GLN A O 1
ATOM 656 N N . GLU A 1 86 ? -5.749 -7.542 9.998 1.00 83.75 86 GLU A N 1
ATOM 657 C CA . GLU A 1 86 ? -6.210 -8.660 9.169 1.00 83.75 86 GLU A CA 1
ATOM 658 C C . GLU A 1 86 ? -7.169 -8.199 8.067 1.00 83.75 86 GLU A C 1
ATOM 660 O O . GLU A 1 86 ? -7.106 -8.677 6.931 1.00 83.75 86 GLU A O 1
ATOM 665 N N . LEU A 1 87 ? -8.047 -7.244 8.375 1.00 83.06 87 LEU A N 1
ATOM 666 C CA . LEU A 1 87 ? -8.952 -6.658 7.395 1.00 83.06 87 LEU A CA 1
ATOM 667 C C . LEU A 1 87 ? -8.176 -5.916 6.299 1.00 83.06 87 LEU A C 1
ATOM 669 O O . LEU A 1 87 ? -8.451 -6.129 5.121 1.00 83.06 87 LEU A O 1
ATOM 673 N N . VAL A 1 88 ? -7.178 -5.109 6.667 1.00 79.94 88 VAL A N 1
ATOM 674 C CA . VAL A 1 88 ? -6.297 -4.405 5.726 1.00 79.94 88 VAL A CA 1
ATOM 675 C C . VAL A 1 88 ? -5.564 -5.404 4.844 1.00 79.94 88 VAL A C 1
ATOM 677 O O . VAL A 1 88 ? -5.624 -5.269 3.630 1.00 79.94 88 VAL A O 1
ATOM 680 N N . GLN A 1 89 ? -4.962 -6.456 5.405 1.00 79.75 89 GLN A N 1
ATOM 681 C CA . GLN A 1 89 ? -4.293 -7.485 4.599 1.00 79.75 89 GLN A CA 1
ATOM 682 C C . GLN A 1 89 ? -5.240 -8.140 3.579 1.00 79.75 89 GLN A C 1
ATOM 684 O O . GLN A 1 89 ? -4.875 -8.320 2.415 1.00 79.75 89 GLN A O 1
ATOM 689 N N . LYS A 1 90 ? -6.482 -8.448 3.978 1.00 79.81 90 LYS A N 1
ATOM 690 C CA . LYS A 1 90 ? -7.499 -9.020 3.077 1.00 79.81 90 LYS A CA 1
ATOM 691 C C . LYS A 1 90 ? -7.961 -8.040 1.998 1.00 79.81 90 LYS A C 1
ATOM 693 O O . LYS A 1 90 ? -8.219 -8.461 0.871 1.00 79.81 90 LYS A O 1
ATOM 698 N N . LEU A 1 91 ? -8.081 -6.755 2.328 1.00 72.62 91 LEU A N 1
ATOM 699 C CA . LEU A 1 91 ? -8.513 -5.713 1.394 1.00 72.62 91 LEU A CA 1
ATOM 700 C C . LEU A 1 91 ? -7.399 -5.325 0.413 1.00 72.62 91 LEU A C 1
ATOM 702 O O . LEU A 1 91 ? -7.667 -5.222 -0.783 1.00 72.62 91 LEU A O 1
ATOM 706 N N . SER A 1 92 ? -6.154 -5.212 0.878 1.00 68.75 92 SER A N 1
ATOM 707 C CA . SER A 1 92 ? -4.981 -4.929 0.041 1.00 68.75 92 SER A CA 1
ATOM 708 C C . SER A 1 92 ? -4.718 -6.023 -0.996 1.00 68.75 92 SER A C 1
ATOM 710 O O . SER A 1 92 ? -4.242 -5.731 -2.087 1.00 68.75 92 SER A O 1
ATOM 712 N N . GLY A 1 93 ? -5.075 -7.281 -0.707 1.00 66.25 93 GLY A N 1
ATOM 713 C CA . GLY A 1 93 ? -4.983 -8.375 -1.682 1.00 66.25 93 GLY A CA 1
ATOM 714 C C . GLY A 1 93 ? -6.014 -8.303 -2.817 1.00 66.25 93 GLY A C 1
ATOM 715 O O . GLY A 1 93 ? -5.793 -8.883 -3.877 1.00 66.25 93 GLY A O 1
ATOM 716 N N . LYS A 1 94 ? -7.138 -7.600 -2.611 1.00 67.81 94 LYS A N 1
ATOM 717 C CA . LYS A 1 94 ? -8.199 -7.421 -3.617 1.00 67.81 94 LYS A CA 1
ATOM 718 C C . LYS A 1 94 ? -8.098 -6.072 -4.342 1.00 67.81 94 LYS A C 1
ATOM 720 O O . LYS A 1 94 ? -8.586 -5.976 -5.463 1.00 67.81 94 LYS A O 1
ATOM 725 N N . GLY A 1 95 ? -7.424 -5.095 -3.722 1.00 64.25 95 GLY A N 1
ATOM 726 C CA . GLY A 1 95 ? -7.208 -3.736 -4.219 1.00 64.25 95 GLY A CA 1
ATOM 727 C C . GLY A 1 95 ? -8.504 -2.925 -4.236 1.00 64.25 95 GLY A C 1
ATOM 728 O O . GLY A 1 95 ? -9.517 -3.372 -4.768 1.00 64.25 95 GLY A O 1
ATOM 729 N N . LEU A 1 96 ? -8.500 -1.713 -3.676 1.00 73.12 96 LEU A N 1
ATOM 730 C CA . LEU A 1 96 ? -9.644 -0.794 -3.818 1.00 73.12 96 LEU A CA 1
ATOM 731 C C . LEU A 1 96 ? -9.531 0.076 -5.080 1.00 73.12 96 LEU A C 1
ATOM 733 O O . LEU A 1 96 ? -10.408 0.891 -5.354 1.00 73.12 96 LEU A O 1
ATOM 737 N N . GLY A 1 97 ? -8.459 -0.112 -5.856 1.00 78.38 97 GLY A N 1
ATOM 738 C CA . GLY A 1 97 ? -8.169 0.628 -7.084 1.00 78.38 97 GLY A CA 1
ATOM 739 C C . GLY A 1 97 ? -7.352 1.901 -6.857 1.00 78.38 97 GLY A C 1
ATOM 740 O O . GLY A 1 97 ? -6.913 2.520 -7.825 1.00 78.38 97 GLY A O 1
ATOM 741 N N . LEU A 1 98 ? -7.071 2.269 -5.601 1.00 82.88 98 LEU A N 1
ATOM 742 C CA . LEU A 1 98 ? -6.258 3.441 -5.280 1.00 82.88 98 LEU A CA 1
ATOM 743 C C . LEU A 1 98 ? -4.781 3.194 -5.611 1.00 82.88 98 LEU A C 1
ATOM 745 O O . LEU A 1 98 ? -4.097 4.098 -6.087 1.00 82.88 98 LEU A O 1
ATOM 749 N N . ALA A 1 99 ? -4.296 1.962 -5.433 1.00 84.81 99 ALA A N 1
ATOM 750 C CA . ALA A 1 99 ? -2.936 1.590 -5.824 1.00 84.81 99 ALA A CA 1
ATOM 751 C C . ALA A 1 99 ? -2.673 1.841 -7.323 1.00 84.81 99 ALA A C 1
ATOM 753 O O . ALA A 1 99 ? -1.625 2.365 -7.690 1.00 84.81 99 ALA A O 1
ATOM 754 N N . SER A 1 100 ? -3.632 1.539 -8.200 1.00 84.44 100 SER A N 1
ATOM 755 C CA . SER A 1 100 ? -3.496 1.777 -9.645 1.00 84.44 100 SER A CA 1
ATOM 756 C C . SER A 1 100 ? -3.396 3.266 -9.979 1.00 84.44 100 SER A C 1
ATOM 758 O O . SER A 1 100 ? -2.593 3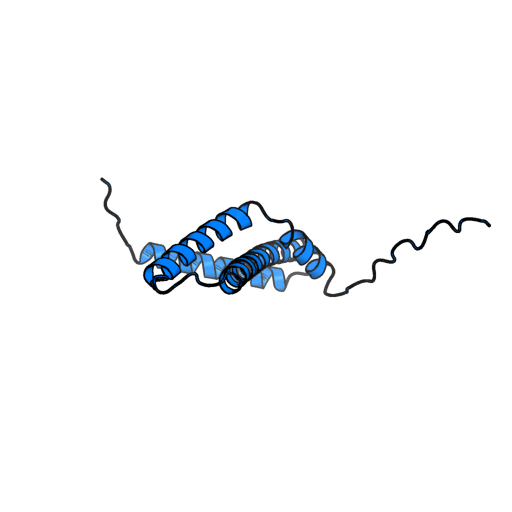.661 -10.823 1.00 84.44 100 SER A O 1
ATOM 760 N N . GLU A 1 101 ? -4.169 4.098 -9.283 1.00 87.56 101 GLU A N 1
ATOM 761 C CA . GLU A 1 101 ? -4.148 5.553 -9.429 1.00 87.56 101 GLU A CA 1
ATOM 762 C C . GLU A 1 101 ? -2.812 6.152 -8.967 1.00 87.56 101 GLU A C 1
ATOM 764 O O . GLU A 1 101 ? -2.172 6.907 -9.700 1.00 87.56 101 GLU A O 1
ATOM 769 N N . ILE A 1 102 ? -2.343 5.752 -7.781 1.00 85.06 102 ILE A N 1
ATOM 770 C CA . ILE A 1 102 ? -1.040 6.160 -7.241 1.00 85.06 102 ILE A CA 1
ATOM 771 C C . ILE A 1 102 ? 0.084 5.728 -8.187 1.00 85.06 102 ILE A C 1
ATOM 773 O O . ILE A 1 102 ? 0.972 6.523 -8.502 1.00 85.06 102 ILE A O 1
ATOM 777 N N . ALA A 1 103 ? 0.039 4.489 -8.683 1.00 86.88 103 ALA A N 1
ATOM 778 C CA . ALA A 1 103 ? 1.022 3.986 -9.632 1.00 86.88 103 ALA A CA 1
ATOM 779 C C . ALA A 1 103 ? 1.017 4.794 -10.934 1.00 86.88 103 ALA A C 1
ATOM 781 O O . ALA A 1 103 ? 2.089 5.139 -11.435 1.00 86.88 103 ALA A O 1
ATOM 782 N N . ARG A 1 104 ? -0.164 5.151 -11.459 1.00 87.44 104 ARG A N 1
ATOM 783 C CA . ARG A 1 104 ? -0.290 5.999 -12.652 1.00 87.44 104 ARG A CA 1
ATOM 784 C C . ARG A 1 104 ? 0.374 7.354 -12.439 1.00 87.44 104 ARG A C 1
ATOM 786 O O . ARG A 1 104 ? 1.186 7.762 -13.265 1.00 87.44 104 ARG A O 1
ATOM 793 N N . GLN A 1 105 ? 0.086 8.021 -11.324 1.00 86.31 105 GLN A N 1
ATOM 794 C CA . GLN A 1 105 ? 0.652 9.339 -11.015 1.00 86.31 105 GLN A CA 1
ATOM 795 C C . GLN A 1 105 ? 2.175 9.293 -10.812 1.00 86.31 105 GLN A C 1
ATOM 797 O O . GLN A 1 105 ? 2.901 10.178 -11.272 1.00 86.31 105 GLN A O 1
ATOM 802 N N . LEU A 1 106 ? 2.687 8.240 -10.171 1.00 84.94 106 LEU A N 1
ATOM 803 C CA . LEU A 1 106 ? 4.124 8.043 -9.972 1.00 84.94 106 LEU A CA 1
ATOM 804 C C . LEU A 1 106 ? 4.855 7.712 -11.283 1.00 84.94 106 LEU A C 1
ATOM 806 O O . LEU A 1 106 ? 5.942 8.242 -11.522 1.00 84.94 106 LEU A O 1
ATOM 810 N N . LYS A 1 107 ? 4.254 6.893 -12.158 1.00 86.00 107 LYS A N 1
ATOM 811 C CA . LYS A 1 107 ? 4.788 6.573 -13.495 1.00 86.00 107 LYS A CA 1
ATOM 812 C C . LYS A 1 107 ? 4.786 7.790 -14.419 1.00 86.00 107 LYS A C 1
ATOM 814 O O . LYS A 1 107 ? 5.771 8.017 -15.117 1.00 86.00 107 LYS A O 1
ATOM 819 N N . ALA A 1 108 ? 3.732 8.606 -14.356 1.00 83.00 108 ALA A N 1
ATOM 820 C CA . ALA A 1 108 ? 3.639 9.886 -15.060 1.00 83.00 108 ALA A CA 1
ATOM 821 C C . ALA A 1 108 ? 4.667 10.919 -14.558 1.00 83.00 108 ALA A C 1
ATOM 823 O O . ALA A 1 108 ? 4.919 11.917 -15.227 1.00 83.00 108 ALA A O 1
ATOM 824 N N . GLY A 1 109 ? 5.315 10.657 -13.415 1.00 67.56 109 GLY A N 1
ATOM 825 C CA . GLY A 1 109 ? 6.440 11.438 -12.929 1.00 67.56 109 GLY A CA 1
ATOM 826 C C . GLY A 1 109 ? 6.018 12.795 -12.392 1.00 67.56 109 GLY A C 1
ATOM 827 O O . GLY A 1 109 ? 6.521 13.797 -12.877 1.00 67.56 109 GLY A O 1
ATOM 828 N N . ALA A 1 110 ? 5.131 12.823 -11.390 1.00 59.75 110 ALA A N 1
ATOM 829 C CA . ALA A 1 110 ? 4.799 14.034 -10.632 1.00 59.75 110 ALA A CA 1
ATOM 830 C C . ALA A 1 110 ? 4.550 15.266 -11.525 1.00 59.75 110 ALA A C 1
ATOM 832 O O . ALA A 1 110 ? 5.123 16.335 -11.338 1.00 59.75 110 ALA A O 1
ATOM 833 N N . GLY A 1 111 ? 3.677 15.092 -12.509 1.00 47.34 111 GLY A N 1
ATOM 834 C CA . GLY A 1 111 ? 2.959 16.174 -13.148 1.00 47.34 111 GLY A CA 1
ATOM 835 C C . GLY A 1 111 ? 1.490 15.839 -13.012 1.00 47.34 111 GLY A C 1
ATOM 836 O O . GLY A 1 111 ? 1.024 14.872 -13.611 1.00 47.34 111 GLY A O 1
ATOM 837 N N . VAL A 1 112 ? 0.750 16.646 -12.255 1.00 49.59 112 VAL A N 1
ATOM 838 C CA . VAL A 1 112 ? -0.653 16.891 -12.589 1.00 49.59 112 VAL A CA 1
ATOM 839 C C . VAL A 1 112 ? -0.600 17.581 -13.952 1.00 49.59 112 VAL A C 1
ATOM 841 O O . VAL A 1 112 ? -0.599 18.803 -14.051 1.00 49.59 112 VAL A O 1
ATOM 844 N N . GLY A 1 113 ? -0.382 16.797 -15.009 1.00 47.62 113 GLY A N 1
ATOM 845 C CA . GLY A 1 113 ? -0.636 17.236 -16.363 1.00 47.62 113 GLY A CA 1
ATOM 846 C C . GLY A 1 113 ? -2.124 17.479 -16.377 1.00 47.62 113 GLY A C 1
ATOM 847 O O . GLY A 1 113 ? -2.878 16.521 -16.223 1.00 47.62 113 GLY A O 1
ATOM 848 N N . GLY A 1 114 ? -2.510 18.757 -16.409 1.00 50.59 114 GLY A N 1
ATOM 849 C CA . GLY A 1 114 ? -3.895 19.158 -16.551 1.00 50.59 114 GLY A CA 1
ATOM 850 C C . GLY A 1 114 ? -4.489 18.320 -17.662 1.00 50.59 114 GLY A C 1
ATOM 851 O O . GLY A 1 114 ? -4.100 18.459 -18.821 1.00 50.59 114 GLY A O 1
ATOM 852 N N . GLU A 1 115 ? -5.353 17.386 -17.281 1.00 47.72 115 GLU A N 1
ATOM 853 C CA . GLU A 1 115 ? -6.221 16.752 -18.242 1.00 47.72 115 GLU A CA 1
ATOM 854 C C . GLU A 1 115 ? -7.054 17.907 -18.776 1.00 47.72 115 GLU A C 1
ATOM 856 O O . GLU A 1 115 ? -7.853 18.510 -18.055 1.00 47.72 115 GLU A O 1
ATOM 861 N N . ASP A 1 116 ? -6.736 18.295 -20.008 1.00 55.75 116 ASP A N 1
ATOM 862 C CA . ASP A 1 116 ? -7.543 19.170 -20.831 1.00 55.75 116 ASP A CA 1
ATOM 863 C C . ASP A 1 116 ? -8.884 18.444 -20.958 1.00 55.75 116 ASP A C 1
ATOM 865 O O . ASP A 1 116 ? -9.092 17.596 -21.829 1.00 55.75 116 ASP A O 1
ATOM 869 N N . PHE A 1 117 ? -9.770 18.676 -19.984 1.00 58.28 117 PHE A N 1
ATOM 870 C CA . PHE A 1 117 ? -11.151 18.251 -20.071 1.00 58.28 117 PHE A CA 1
ATOM 871 C C . PHE A 1 117 ? -11.636 18.793 -21.410 1.00 58.28 117 PHE A C 1
ATOM 873 O O . PHE A 1 117 ? -11.539 20.011 -21.611 1.00 58.28 117 PHE A O 1
ATOM 880 N N . PRO A 1 118 ? -12.124 17.948 -22.338 1.00 55.38 118 PRO A N 1
ATOM 881 C CA . PRO A 1 118 ? -12.669 18.448 -23.582 1.00 55.38 118 PRO A CA 1
ATOM 882 C C . PRO A 1 118 ? -13.781 19.423 -23.210 1.00 55.38 118 PRO A C 1
ATOM 884 O O . PRO A 1 118 ? -14.863 19.037 -22.767 1.00 55.38 118 PRO A O 1
ATOM 887 N N . SER A 1 119 ? -13.480 20.716 -23.348 1.00 61.94 119 SER A N 1
ATOM 888 C CA . SER A 1 119 ? -14.408 21.819 -23.141 1.00 61.94 119 SER A CA 1
ATOM 889 C C . SER A 1 119 ? -15.324 21.865 -24.352 1.00 61.94 119 SER A C 1
ATOM 891 O O . SER A 1 119 ? -15.337 22.810 -25.132 1.00 61.94 119 SER A O 1
ATOM 893 N N . THR A 1 120 ? -16.066 20.786 -24.553 1.00 60.88 120 THR A N 1
ATOM 894 C CA . THR A 1 120 ? -17.149 20.711 -25.517 1.00 60.88 120 THR A CA 1
ATOM 895 C C . THR A 1 120 ? -18.428 20.528 -24.726 1.00 60.88 120 THR A C 1
ATOM 897 O O . THR A 1 120 ? -19.153 19.548 -24.860 1.00 60.88 120 THR A O 1
ATOM 900 N N . PHE A 1 121 ? -18.718 21.520 -23.883 1.00 62.75 121 PHE A N 1
ATOM 901 C CA . PHE A 1 121 ? -20.112 21.836 -23.629 1.00 62.75 121 PHE A CA 1
ATOM 902 C C . PHE A 1 121 ? -20.714 22.248 -24.978 1.00 62.75 121 PHE A C 1
ATOM 904 O O . PHE A 1 121 ? -20.161 23.145 -25.627 1.00 62.75 121 PHE A O 1
ATOM 911 N N . PRO A 1 122 ? -21.798 21.607 -25.446 1.00 64.25 122 PRO A N 1
ATOM 912 C CA . PRO A 1 122 ? -22.497 22.096 -26.618 1.00 64.25 122 PRO A CA 1
ATOM 913 C C . PRO A 1 122 ? -22.977 23.510 -26.291 1.00 64.25 122 PRO A C 1
ATOM 915 O O . PRO A 1 122 ? -23.710 23.718 -25.322 1.00 64.25 122 PRO A O 1
ATOM 918 N N . LYS A 1 123 ? -22.529 24.498 -27.070 1.00 64.81 123 LYS A N 1
ATOM 919 C CA . LYS A 1 123 ? -23.178 25.807 -27.069 1.00 64.81 123 LYS A CA 1
ATOM 920 C C . LYS A 1 123 ? -24.589 25.564 -27.582 1.00 64.81 123 LYS A C 1
ATOM 922 O O . LYS A 1 123 ? -24.784 25.334 -28.770 1.00 64.81 123 LYS A O 1
ATOM 927 N N . THR A 1 124 ? -25.546 25.528 -26.666 1.00 66.94 124 THR A N 1
ATOM 928 C CA . THR A 1 124 ? -26.958 25.585 -27.009 1.00 66.94 124 THR A CA 1
ATOM 929 C C . THR A 1 124 ? -27.178 26.926 -27.695 1.00 66.94 124 THR A C 1
ATOM 931 O O . THR A 1 124 ? -27.094 27.967 -27.042 1.00 66.94 124 THR A O 1
ATOM 934 N N . ASP A 1 125 ? -27.382 26.893 -29.009 1.00 60.75 125 ASP A N 1
ATOM 935 C CA . ASP A 1 125 ? -27.882 28.034 -29.769 1.00 60.75 125 ASP A CA 1
ATOM 936 C C . ASP A 1 125 ? -29.193 28.499 -29.119 1.00 60.75 125 ASP A C 1
ATOM 938 O O . ASP A 1 125 ? -30.106 27.697 -28.885 1.00 60.75 125 ASP A O 1
ATOM 942 N N . ARG A 1 126 ? -29.257 29.783 -28.777 1.00 54.91 126 ARG A N 1
ATOM 943 C CA . ARG A 1 126 ? -30.487 30.496 -28.434 1.00 54.91 126 ARG A CA 1
ATOM 944 C C . ARG A 1 126 ? -30.651 31.653 -29.395 1.00 54.91 126 ARG A C 1
ATOM 946 O O . ARG A 1 126 ? -29.645 32.368 -29.592 1.00 54.91 126 ARG A O 1
#

Foldseek 3Di:
DDDPPPDVVVVVVVVVVVVVVVVLLVVLCPDDQPDPSVLVSLLVVLLVVVLVVQLVVVVVVVVPPPPPDPPPDPVVVVVVNVVSNVVSVVDSVVDPCRSVVSSVCVSVPPDPPPPPPPPPPPPPDD

Radius of gyration: 22.05 Å; chains: 1; bounding box: 48×62×60 Å

Sequence (126 aa):
MTPLSNKPADMQQMLSMDSRSLEGLKRGARAERGSEEFNAAVDKVAVQFESIFLQMALKSMRDATPEGGLFTDSSTKTYQGMYDQELVQKLSGKGLGLASEIARQLKAGAGVGGEDFPSTFPKTDR

pLDDT: mean 75.63, std 12.84, range [42.94, 90.38]